Protein AF-A0AAW9BBT1-F1 (afdb_monomer_lite)

Radius of gyration: 24.33 Å; chains: 1; bounding box: 67×34×63 Å

Structure (mmCIF, N/CA/C/O backbone):
data_AF-A0AAW9BBT1-F1
#
_entry.id   AF-A0AAW9BBT1-F1
#
loop_
_atom_site.group_PDB
_atom_site.id
_atom_site.type_symbol
_atom_site.label_atom_id
_atom_site.label_alt_id
_atom_site.label_comp_id
_atom_site.label_asym_id
_atom_site.label_entity_id
_atom_site.label_seq_id
_atom_site.pdbx_PDB_ins_code
_atom_site.Cartn_x
_atom_site.Cartn_y
_atom_site.Cartn_z
_atom_site.occupancy
_atom_site.B_iso_or_equiv
_atom_site.auth_seq_id
_atom_site.auth_comp_id
_atom_site.auth_asym_id
_atom_site.auth_atom_id
_atom_site.pdbx_PDB_model_num
ATOM 1 N N . GLU A 1 1 ? 46.812 -22.588 -20.399 1.00 49.47 1 GLU A N 1
ATOM 2 C CA . GLU A 1 1 ? 47.683 -22.381 -21.580 1.00 49.47 1 GLU A CA 1
ATOM 3 C C . GLU A 1 1 ? 46.946 -22.369 -22.924 1.00 49.47 1 GLU A C 1
ATOM 5 O O . GLU A 1 1 ? 47.330 -21.584 -23.775 1.00 49.47 1 GLU A O 1
ATOM 10 N N . VAL A 1 2 ? 45.844 -23.109 -23.110 1.00 46.50 2 VAL A N 1
ATOM 11 C CA . VAL A 1 2 ? 45.108 -23.184 -24.401 1.00 46.50 2 VAL A CA 1
ATOM 12 C C . VAL A 1 2 ? 44.410 -21.873 -24.823 1.00 46.50 2 VAL A C 1
ATOM 14 O O . VAL A 1 2 ? 44.232 -21.607 -26.006 1.00 46.50 2 VAL A O 1
ATOM 17 N N . LEU A 1 3 ? 44.060 -20.998 -23.874 1.00 44.59 3 LEU A N 1
ATOM 18 C CA . LEU A 1 3 ? 43.491 -19.675 -24.185 1.00 44.59 3 LEU A CA 1
ATOM 19 C C . LEU A 1 3 ? 44.553 -18.650 -24.620 1.00 44.59 3 LEU A C 1
ATOM 21 O O . LEU A 1 3 ? 44.219 -17.671 -25.278 1.00 44.59 3 LEU A O 1
ATOM 25 N N . SER A 1 4 ? 45.828 -18.880 -24.283 1.00 51.41 4 SER A N 1
ATOM 26 C CA . SER A 1 4 ? 46.934 -17.997 -24.677 1.00 51.41 4 SER A CA 1
ATOM 27 C C . SER A 1 4 ? 47.443 -18.302 -26.087 1.00 51.41 4 SER A C 1
ATOM 29 O O . SER A 1 4 ? 47.993 -17.413 -26.729 1.00 51.41 4 SER A O 1
ATOM 31 N N . SER A 1 5 ? 47.252 -19.530 -26.585 1.00 46.97 5 SER A N 1
ATOM 32 C CA . SER A 1 5 ? 47.635 -19.915 -27.950 1.00 46.97 5 SER A CA 1
ATOM 33 C C . SER A 1 5 ? 46.661 -19.390 -29.009 1.00 46.97 5 SER A C 1
ATOM 35 O O . SER A 1 5 ? 47.086 -19.090 -30.117 1.00 46.97 5 SER A O 1
ATOM 37 N N . TYR A 1 6 ? 45.385 -19.176 -28.661 1.00 49.47 6 TYR A N 1
ATOM 38 C CA . TYR A 1 6 ? 44.405 -18.521 -29.546 1.00 49.47 6 TYR A CA 1
ATOM 39 C C . TYR A 1 6 ? 44.664 -17.019 -29.751 1.00 49.47 6 TYR A C 1
ATOM 41 O O . TYR A 1 6 ? 44.148 -16.430 -30.695 1.00 49.47 6 TYR A O 1
ATOM 49 N N . ALA A 1 7 ? 45.467 -16.391 -28.886 1.00 52.53 7 ALA A N 1
ATOM 50 C CA . ALA A 1 7 ? 45.815 -14.975 -28.991 1.00 52.53 7 ALA A CA 1
ATOM 51 C C . ALA A 1 7 ? 47.010 -14.701 -29.929 1.00 52.53 7 ALA A C 1
ATOM 53 O O . ALA A 1 7 ? 47.272 -13.540 -30.241 1.00 52.53 7 ALA A O 1
ATOM 54 N N . PHE A 1 8 ? 47.736 -15.740 -30.367 1.00 50.94 8 PHE A N 1
ATOM 55 C CA . PHE A 1 8 ? 48.983 -15.596 -31.130 1.00 50.94 8 PHE A CA 1
ATOM 56 C C . PHE A 1 8 ? 48.848 -15.815 -32.644 1.00 50.94 8 PHE A C 1
ATOM 58 O O . PHE A 1 8 ? 49.717 -15.357 -33.378 1.00 50.94 8 PHE A O 1
ATOM 65 N N . ASP A 1 9 ? 47.750 -16.407 -33.125 1.00 57.03 9 ASP A N 1
ATOM 66 C CA . ASP A 1 9 ? 47.462 -16.583 -34.565 1.00 57.03 9 ASP A CA 1
ATOM 67 C C . ASP A 1 9 ? 46.604 -15.421 -35.123 1.00 57.03 9 ASP A C 1
ATOM 69 O O . ASP A 1 9 ? 45.751 -15.572 -35.994 1.00 57.03 9 ASP A O 1
ATOM 73 N N . GLY A 1 10 ? 46.780 -14.246 -34.507 1.00 54.09 10 GLY A N 1
ATOM 74 C CA . GLY A 1 10 ? 45.841 -13.133 -34.478 1.00 54.09 10 GLY A CA 1
ATOM 75 C C . GLY A 1 10 ? 45.568 -12.492 -35.832 1.00 54.09 10 GLY A C 1
ATOM 76 O O . GLY A 1 10 ? 46.271 -11.570 -36.251 1.00 54.09 10 GLY A O 1
ATOM 77 N N . ASP A 1 11 ? 44.443 -12.874 -36.428 1.00 62.47 11 ASP A N 1
ATOM 78 C CA . ASP A 1 11 ? 43.717 -12.012 -37.347 1.00 62.47 11 ASP A CA 1
ATOM 79 C C . ASP A 1 11 ? 43.284 -10.755 -36.568 1.00 62.47 11 ASP A C 1
ATOM 81 O O . ASP A 1 11 ? 42.298 -10.738 -35.822 1.00 62.47 11 ASP A O 1
ATOM 85 N N . ARG A 1 12 ? 44.108 -9.703 -36.658 1.00 59.38 12 ARG A N 1
ATOM 86 C CA . ARG A 1 12 ? 43.904 -8.404 -35.993 1.00 59.38 12 ARG A CA 1
ATOM 87 C C . ARG A 1 12 ? 42.507 -7.847 -36.266 1.00 59.38 12 ARG A C 1
ATOM 89 O O . ARG A 1 12 ? 41.952 -7.176 -35.399 1.00 59.38 12 ARG A O 1
ATOM 96 N N . ASP A 1 13 ? 41.941 -8.173 -37.425 1.00 60.28 13 ASP A N 1
ATOM 97 C CA . ASP A 1 13 ? 40.588 -7.819 -37.841 1.00 60.28 13 ASP A CA 1
ATOM 98 C C . ASP A 1 13 ? 39.514 -8.505 -36.978 1.00 60.28 13 ASP A C 1
ATOM 100 O O . ASP A 1 13 ? 38.539 -7.875 -36.567 1.00 60.28 13 ASP A O 1
ATOM 104 N N . GLN A 1 14 ? 39.703 -9.779 -36.613 1.00 56.34 14 GLN A N 1
ATOM 105 C CA . GLN A 1 14 ? 38.791 -10.486 -35.707 1.00 56.34 14 GLN A CA 1
ATOM 106 C C . GLN A 1 14 ? 38.871 -9.955 -34.276 1.00 56.34 14 GLN A C 1
ATOM 108 O O . GLN A 1 14 ? 37.835 -9.779 -33.637 1.00 56.34 14 GLN A O 1
ATOM 113 N N . LEU A 1 15 ? 40.071 -9.644 -33.779 1.00 58.06 15 LEU A N 1
ATOM 114 C CA . LEU A 1 15 ? 40.249 -9.040 -32.451 1.00 58.06 15 LEU A CA 1
ATOM 115 C C . LEU A 1 15 ? 39.634 -7.635 -32.373 1.00 58.06 15 LEU A C 1
ATOM 117 O O . LEU A 1 15 ? 39.017 -7.284 -31.365 1.00 58.06 15 LEU A O 1
ATOM 121 N N . GLN A 1 16 ? 39.763 -6.852 -33.445 1.00 63.00 16 GLN A N 1
ATOM 122 C CA . GLN A 1 16 ? 39.137 -5.540 -33.583 1.00 63.00 16 GLN A CA 1
ATOM 123 C C . GLN A 1 16 ? 37.603 -5.660 -33.579 1.00 63.00 16 GLN A C 1
ATOM 125 O O . GLN A 1 16 ? 36.953 -4.999 -32.771 1.00 63.00 16 GLN A O 1
ATOM 130 N N . LYS A 1 17 ? 37.031 -6.584 -34.368 1.00 62.66 17 LYS A N 1
ATOM 131 C CA . LYS A 1 17 ? 35.583 -6.872 -34.376 1.00 62.66 17 LYS A CA 1
ATOM 132 C C . LYS A 1 17 ? 35.062 -7.332 -33.016 1.00 62.66 17 LYS A C 1
ATOM 134 O O . LYS A 1 17 ? 33.993 -6.908 -32.594 1.00 62.66 17 LYS A O 1
ATOM 139 N N . LEU A 1 18 ? 35.810 -8.171 -32.300 1.00 58.50 18 LEU A N 1
ATOM 140 C CA . LEU A 1 18 ? 35.419 -8.677 -30.977 1.00 58.50 18 LEU A CA 1
ATOM 141 C C . LEU A 1 18 ? 35.453 -7.567 -29.913 1.00 58.50 18 LEU A C 1
ATOM 143 O O . LEU A 1 18 ? 34.589 -7.510 -29.038 1.00 58.50 18 LEU A O 1
ATOM 147 N N . L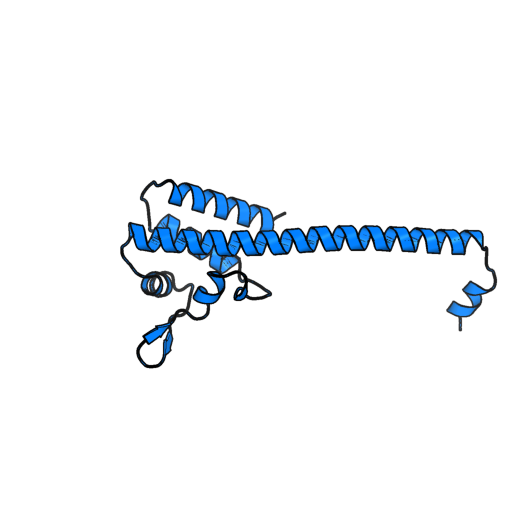YS A 1 19 ? 36.406 -6.634 -30.028 1.00 62.75 19 LYS A N 1
ATOM 148 C CA . LYS A 1 19 ? 36.481 -5.420 -29.203 1.00 62.75 19 LYS A CA 1
ATOM 149 C C . LYS A 1 19 ? 35.339 -4.443 -29.508 1.00 62.75 19 LYS A C 1
ATOM 151 O O . LYS A 1 19 ? 34.771 -3.871 -28.579 1.00 62.75 19 LYS A O 1
ATOM 156 N N . GLU A 1 20 ? 34.991 -4.272 -30.781 1.00 67.88 20 GLU A N 1
ATOM 157 C CA . GLU A 1 20 ? 33.861 -3.448 -31.231 1.00 67.88 20 GLU A CA 1
ATOM 158 C C . GLU A 1 20 ? 32.525 -4.026 -30.745 1.00 67.88 20 GLU A C 1
ATOM 160 O O . GLU A 1 20 ? 31.749 -3.311 -30.107 1.00 67.88 20 GLU A O 1
ATOM 165 N N . LEU A 1 21 ? 32.327 -5.339 -30.898 1.00 66.62 21 LEU A N 1
ATOM 166 C CA . LEU A 1 21 ? 31.186 -6.073 -30.348 1.00 66.62 21 LEU A CA 1
ATOM 167 C C . LEU A 1 21 ? 31.114 -5.946 -28.821 1.00 66.62 21 LEU A C 1
ATOM 169 O O . LEU A 1 21 ? 30.043 -5.689 -28.284 1.00 66.62 21 LEU A O 1
ATOM 173 N N . GLY A 1 22 ? 32.234 -6.056 -28.098 1.00 70.75 22 GLY A N 1
ATOM 174 C CA . GLY A 1 22 ? 32.274 -5.856 -26.643 1.00 70.75 22 GLY A CA 1
ATOM 175 C C . GLY A 1 22 ? 31.796 -4.464 -26.204 1.00 70.75 22 GLY A C 1
ATOM 176 O O . GLY A 1 22 ? 31.093 -4.331 -25.197 1.00 70.75 22 GLY A O 1
ATOM 177 N N . GLY A 1 23 ? 32.108 -3.427 -26.988 1.00 73.94 23 GLY A N 1
ATOM 178 C CA . GLY A 1 23 ? 31.589 -2.073 -26.783 1.00 73.94 23 GLY A CA 1
ATOM 179 C C . GLY A 1 23 ? 30.081 -1.963 -27.036 1.00 73.94 23 GLY A C 1
ATOM 180 O O . GLY A 1 23 ? 29.375 -1.293 -26.279 1.00 73.94 23 GLY A O 1
ATOM 181 N N . GLU A 1 24 ? 29.566 -2.652 -28.055 1.00 73.12 24 GLU A N 1
ATOM 182 C CA . GLU A 1 24 ? 28.125 -2.736 -28.330 1.00 73.12 24 GLU A CA 1
ATOM 183 C C . GLU A 1 24 ? 27.368 -3.518 -27.249 1.00 73.12 24 GLU A C 1
ATOM 185 O O . GLU A 1 24 ? 26.329 -3.053 -26.778 1.00 73.12 24 GLU A O 1
ATOM 190 N N . PHE A 1 25 ? 27.919 -4.642 -26.779 1.00 72.69 25 PHE A N 1
ATOM 191 C CA . PHE A 1 25 ? 27.383 -5.414 -25.656 1.00 72.69 25 PHE A CA 1
ATOM 192 C C . PHE A 1 25 ? 27.322 -4.585 -24.376 1.00 72.69 25 PHE A C 1
ATOM 194 O O . PHE A 1 25 ? 26.305 -4.613 -23.689 1.00 72.69 25 PHE A O 1
ATOM 201 N N . THR A 1 26 ? 28.370 -3.812 -24.080 1.00 75.50 26 THR A N 1
ATOM 202 C CA . THR A 1 26 ? 28.401 -2.931 -22.902 1.00 75.50 26 THR A CA 1
ATOM 203 C C . THR A 1 26 ? 27.296 -1.877 -22.986 1.00 75.50 26 THR A C 1
ATOM 205 O O . THR A 1 26 ? 26.513 -1.733 -22.055 1.00 75.50 26 THR A O 1
ATOM 208 N N . ARG A 1 27 ? 27.131 -1.216 -24.141 1.00 75.00 27 ARG A N 1
ATOM 209 C CA . ARG A 1 27 ? 26.064 -0.218 -24.351 1.00 75.00 27 ARG A CA 1
ATOM 210 C C . ARG A 1 27 ? 24.659 -0.818 -24.286 1.00 75.00 27 ARG A C 1
ATOM 212 O O . ARG A 1 27 ? 23.745 -0.178 -23.767 1.00 75.00 27 ARG A O 1
ATOM 219 N N . LEU A 1 28 ? 24.468 -2.024 -24.823 1.00 73.00 28 LEU A N 1
ATOM 220 C CA . LEU A 1 28 ? 23.199 -2.752 -24.734 1.00 73.00 28 LEU A CA 1
ATOM 221 C C . LEU A 1 28 ? 22.895 -3.170 -23.293 1.00 73.00 28 LEU A C 1
ATOM 223 O O . LEU A 1 28 ? 21.759 -3.008 -22.848 1.00 73.00 28 LEU A O 1
ATOM 227 N N . ALA A 1 29 ? 23.901 -3.648 -22.558 1.00 70.69 29 ALA A N 1
ATOM 228 C CA . ALA A 1 29 ? 23.780 -3.988 -21.147 1.00 70.69 29 ALA A CA 1
ATOM 229 C C . ALA A 1 29 ? 23.451 -2.749 -20.306 1.00 70.69 29 ALA A C 1
ATOM 231 O O . ALA A 1 29 ? 22.486 -2.787 -19.550 1.00 70.69 29 ALA A O 1
ATOM 232 N N . ASP A 1 30 ? 24.157 -1.633 -20.494 1.00 72.75 30 ASP A N 1
ATOM 233 C CA . ASP A 1 30 ? 23.904 -0.379 -19.776 1.00 72.75 30 ASP A CA 1
ATOM 234 C C . ASP A 1 30 ? 22.504 0.173 -20.068 1.00 72.75 30 ASP A C 1
ATOM 236 O O . ASP A 1 30 ? 21.790 0.573 -19.149 1.00 72.75 30 ASP A O 1
ATOM 240 N N . ARG A 1 31 ? 22.055 0.128 -21.331 1.00 73.44 31 ARG A N 1
ATOM 241 C CA . ARG A 1 31 ? 20.691 0.532 -21.710 1.00 73.44 31 ARG A CA 1
ATOM 242 C C . ARG A 1 31 ? 19.632 -0.376 -21.082 1.00 73.44 31 ARG A C 1
ATOM 244 O O . ARG A 1 31 ? 18.613 0.113 -20.599 1.00 73.44 31 ARG A O 1
ATOM 251 N N . ALA A 1 32 ? 19.856 -1.689 -21.076 1.00 70.75 32 ALA A N 1
ATOM 252 C CA . ALA A 1 32 ? 18.940 -2.643 -20.459 1.00 70.75 32 ALA A CA 1
ATOM 253 C C . ALA A 1 32 ? 18.903 -2.500 -18.926 1.00 70.75 32 ALA A C 1
ATOM 255 O O . ALA A 1 32 ? 17.831 -2.575 -18.324 1.00 70.75 32 ALA A O 1
ATOM 256 N N . LEU A 1 33 ? 20.056 -2.263 -18.294 1.00 70.81 33 LEU A N 1
ATOM 257 C CA . LEU A 1 33 ? 20.184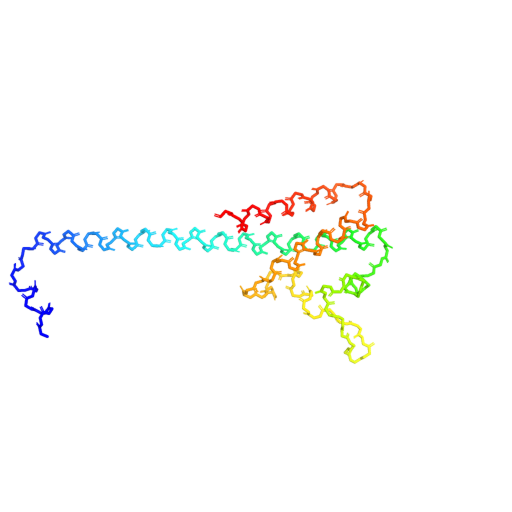 -2.030 -16.855 1.00 70.81 33 LEU A CA 1
ATOM 258 C C . LEU A 1 33 ? 19.551 -0.697 -16.437 1.00 70.81 33 LEU A C 1
ATOM 260 O O . LEU A 1 33 ? 18.853 -0.673 -15.424 1.00 70.81 33 LEU A O 1
ATOM 264 N N . GLY A 1 34 ? 19.728 0.367 -17.229 1.00 72.62 34 GLY A N 1
ATOM 265 C CA . GLY A 1 34 ? 19.063 1.661 -17.046 1.00 72.62 34 GLY A CA 1
ATOM 266 C C . GLY A 1 34 ? 17.543 1.523 -17.083 1.00 72.62 34 GLY A C 1
ATOM 267 O O . GLY A 1 34 ? 16.886 1.758 -16.074 1.00 72.62 34 GLY A O 1
ATOM 268 N N . ASN A 1 35 ? 16.999 0.965 -18.171 1.00 75.06 35 ASN A N 1
ATOM 269 C CA . ASN A 1 35 ? 15.554 0.732 -18.306 1.00 75.06 35 ASN A CA 1
ATOM 270 C C . ASN A 1 35 ? 14.978 -0.140 -17.177 1.00 75.06 35 ASN A C 1
ATOM 272 O O . ASN A 1 35 ? 13.851 0.069 -16.724 1.00 75.06 35 ASN A O 1
ATOM 276 N N . LYS A 1 36 ? 15.735 -1.143 -16.713 1.00 77.00 36 LYS A N 1
ATOM 277 C CA . LYS A 1 36 ? 15.305 -2.004 -15.606 1.00 77.00 36 LYS A CA 1
ATOM 278 C C . LYS A 1 36 ? 15.290 -1.254 -14.276 1.00 77.00 36 LYS A C 1
ATOM 280 O O . LYS A 1 36 ? 14.373 -1.475 -13.488 1.00 77.00 36 LYS A O 1
ATOM 285 N N . LYS A 1 37 ? 16.287 -0.405 -14.020 1.00 79.50 37 LYS A N 1
ATOM 286 C CA . LYS A 1 37 ? 16.349 0.427 -12.816 1.00 79.50 37 LYS A CA 1
ATOM 287 C C . LYS A 1 37 ? 15.198 1.430 -12.796 1.00 79.50 37 LYS A C 1
ATOM 289 O O . LYS A 1 37 ? 14.454 1.441 -11.823 1.00 79.50 37 LYS A O 1
ATOM 294 N N . ASP A 1 38 ? 14.965 2.127 -13.903 1.00 86.94 38 ASP A N 1
ATOM 295 C CA . ASP A 1 38 ? 13.871 3.096 -14.029 1.00 86.94 38 ASP A CA 1
ATOM 296 C C . ASP A 1 38 ? 12.502 2.433 -13.811 1.00 86.94 38 ASP A C 1
ATOM 298 O O . ASP A 1 38 ? 11.647 2.959 -13.100 1.00 86.94 38 ASP A O 1
ATOM 302 N N . LYS A 1 39 ? 12.303 1.216 -14.341 1.00 87.38 39 LYS A N 1
ATOM 303 C CA . LYS A 1 39 ? 11.080 0.435 -14.095 1.00 87.38 39 LYS A CA 1
ATOM 304 C C . LYS A 1 39 ? 10.927 0.029 -12.626 1.00 87.38 39 LYS A C 1
ATOM 306 O O . LYS A 1 39 ? 9.812 0.037 -12.108 1.00 87.38 39 LYS A O 1
ATOM 311 N N . GLN A 1 40 ? 12.014 -0.369 -11.963 1.00 88.88 40 GLN A N 1
ATOM 312 C CA . GLN A 1 40 ? 11.979 -0.724 -10.541 1.00 88.88 40 GLN A CA 1
ATOM 313 C C . GLN A 1 40 ? 11.673 0.494 -9.669 1.00 88.88 40 GLN A C 1
ATOM 315 O O . GLN A 1 40 ? 10.852 0.380 -8.763 1.00 88.88 40 GLN A O 1
ATOM 320 N N . ASP A 1 41 ? 12.281 1.640 -9.960 1.00 91.88 41 ASP A N 1
ATOM 321 C CA . ASP A 1 41 ? 12.053 2.880 -9.220 1.00 91.88 41 ASP A CA 1
ATOM 322 C C . ASP A 1 41 ? 10.604 3.360 -9.413 1.00 91.88 41 ASP A C 1
ATOM 324 O O . ASP A 1 41 ? 9.891 3.549 -8.427 1.00 91.88 41 ASP A O 1
ATOM 328 N N . LEU A 1 42 ? 10.097 3.358 -10.653 1.00 92.69 42 LEU A N 1
ATOM 329 C CA . LEU A 1 42 ? 8.690 3.653 -10.948 1.00 92.69 42 LEU A CA 1
ATOM 330 C C . LEU A 1 42 ? 7.722 2.705 -10.221 1.00 92.69 42 LEU A C 1
ATOM 332 O O . LEU A 1 42 ? 6.701 3.133 -9.687 1.00 92.69 42 LEU A O 1
ATOM 336 N N . MET A 1 43 ? 8.020 1.402 -10.190 1.00 93.88 43 MET A N 1
ATOM 337 C CA . MET A 1 43 ? 7.197 0.424 -9.472 1.00 93.88 43 MET A CA 1
ATOM 338 C C . MET A 1 43 ? 7.170 0.713 -7.968 1.00 93.88 43 MET A C 1
ATOM 340 O O . MET A 1 43 ? 6.124 0.565 -7.338 1.00 93.88 43 MET A O 1
ATOM 344 N N . ARG A 1 44 ? 8.306 1.108 -7.383 1.00 95.31 44 ARG A N 1
ATOM 345 C CA . ARG A 1 44 ? 8.401 1.446 -5.957 1.00 95.31 44 ARG A CA 1
ATOM 346 C C . ARG A 1 44 ? 7.594 2.698 -5.627 1.00 95.31 44 ARG A C 1
ATOM 348 O O . ARG A 1 44 ? 6.889 2.686 -4.623 1.00 95.31 44 ARG A O 1
ATOM 355 N N . GLU A 1 45 ? 7.667 3.724 -6.469 1.00 95.75 45 GLU A N 1
ATOM 356 C CA . GLU A 1 45 ? 6.884 4.955 -6.321 1.00 95.75 45 GLU A CA 1
ATOM 357 C C . GLU A 1 45 ? 5.383 4.670 -6.385 1.00 95.75 45 GLU A C 1
ATOM 359 O O . GLU A 1 45 ? 4.665 4.982 -5.440 1.00 95.75 45 GLU A O 1
ATOM 364 N N . VAL A 1 46 ? 4.925 3.981 -7.437 1.00 95.81 46 VAL A N 1
ATOM 365 C CA . VAL A 1 46 ? 3.508 3.608 -7.608 1.00 95.81 46 VAL A CA 1
ATOM 366 C C . VAL A 1 46 ? 3.001 2.771 -6.437 1.00 95.81 46 VAL A C 1
ATOM 368 O O . VAL A 1 46 ? 1.866 2.927 -6.006 1.00 95.81 46 VAL A O 1
ATOM 371 N N . LEU A 1 47 ? 3.829 1.874 -5.904 1.00 96.69 47 LEU A N 1
ATOM 372 C CA . LEU A 1 47 ? 3.451 1.014 -4.789 1.00 96.69 47 LEU A CA 1
ATOM 373 C C . LEU A 1 47 ? 3.249 1.802 -3.486 1.00 96.69 47 LEU A C 1
ATOM 375 O O . LEU A 1 47 ? 2.291 1.528 -2.764 1.00 96.69 47 LEU A O 1
ATOM 379 N N . VAL A 1 48 ? 4.133 2.757 -3.185 1.00 97.44 48 VAL A N 1
ATOM 380 C CA . VAL A 1 48 ? 4.004 3.628 -2.002 1.00 97.44 48 VAL A CA 1
ATOM 381 C C . VAL A 1 48 ? 2.803 4.553 -2.148 1.00 97.44 48 VAL A C 1
ATOM 383 O O . VAL A 1 48 ? 2.011 4.682 -1.216 1.00 97.44 48 VAL A O 1
ATOM 386 N N . ASP A 1 49 ? 2.653 5.147 -3.328 1.00 96.94 49 ASP A N 1
ATOM 387 C CA . ASP A 1 49 ? 1.554 6.044 -3.661 1.00 96.94 49 ASP A CA 1
ATOM 388 C C . ASP A 1 49 ? 0.200 5.335 -3.513 1.00 96.94 49 ASP A C 1
ATOM 390 O O . ASP A 1 49 ? -0.640 5.749 -2.716 1.00 96.94 49 ASP A O 1
ATOM 394 N N . ALA A 1 50 ? 0.041 4.175 -4.159 1.00 96.44 50 ALA A N 1
ATOM 395 C CA . ALA A 1 50 ? -1.182 3.381 -4.091 1.00 96.44 50 ALA A CA 1
ATOM 396 C C . ALA A 1 50 ? -1.540 2.963 -2.659 1.00 96.44 50 ALA A C 1
ATOM 398 O O . ALA A 1 50 ? -2.708 2.997 -2.282 1.00 96.44 50 ALA A O 1
ATOM 399 N N . MET A 1 51 ? -0.549 2.552 -1.860 1.00 97.44 51 MET A N 1
ATOM 400 C CA . MET A 1 51 ? -0.795 2.106 -0.489 1.00 97.44 51 MET A CA 1
ATOM 401 C C . MET A 1 51 ? -1.186 3.272 0.429 1.00 97.44 51 MET A C 1
ATOM 403 O O . MET A 1 51 ? -2.046 3.095 1.289 1.00 97.44 51 MET A O 1
ATOM 407 N N . THR A 1 52 ? -0.559 4.440 0.257 1.00 97.38 52 THR A N 1
ATOM 408 C CA . THR A 1 52 ? -0.852 5.645 1.052 1.00 97.38 52 THR A CA 1
ATOM 409 C C . THR A 1 52 ? -2.270 6.129 0.774 1.00 97.38 52 THR A C 1
ATOM 411 O O . THR A 1 52 ? -3.086 6.185 1.688 1.00 97.38 52 THR A O 1
ATOM 414 N N . HIS A 1 53 ? -2.595 6.331 -0.504 1.00 97.38 53 HIS A N 1
ATOM 415 C CA . HIS A 1 53 ? -3.925 6.753 -0.938 1.00 97.38 53 HIS A CA 1
ATOM 416 C C . HIS A 1 53 ? -5.020 5.755 -0.530 1.00 97.38 53 HIS A C 1
ATOM 418 O O . HIS A 1 53 ? -6.083 6.146 -0.052 1.00 97.38 53 HIS A O 1
ATOM 424 N N . ALA A 1 54 ? -4.752 4.447 -0.629 1.00 97.31 54 ALA A N 1
ATOM 425 C CA . ALA A 1 54 ? -5.703 3.436 -0.175 1.00 97.31 54 ALA A CA 1
ATOM 426 C C . ALA A 1 54 ? -6.006 3.543 1.326 1.00 97.31 54 ALA A C 1
ATOM 428 O O . ALA A 1 54 ? -7.166 3.416 1.718 1.00 97.31 54 ALA A O 1
ATOM 429 N N . LEU A 1 55 ? -4.998 3.793 2.166 1.00 97.31 55 LEU A N 1
ATOM 430 C CA . LEU A 1 55 ? -5.219 3.987 3.598 1.00 97.31 55 LEU A CA 1
ATOM 431 C C . LEU A 1 55 ? -5.951 5.290 3.907 1.00 97.31 55 LEU A C 1
ATOM 433 O O . LEU A 1 55 ? -6.870 5.264 4.716 1.00 97.31 55 LEU A O 1
ATOM 437 N N . ASP A 1 56 ? -5.619 6.391 3.239 1.00 96.38 56 ASP A N 1
ATOM 438 C CA . ASP A 1 56 ? -6.333 7.660 3.426 1.00 96.38 56 ASP A CA 1
ATOM 439 C C . ASP A 1 56 ? -7.823 7.516 3.050 1.00 96.38 56 ASP A C 1
ATOM 441 O O . ASP A 1 56 ? -8.721 8.002 3.747 1.00 96.38 56 ASP A O 1
ATOM 445 N N . TYR A 1 57 ? -8.116 6.765 1.984 1.00 96.94 57 TYR A N 1
ATOM 446 C CA . TYR A 1 57 ? -9.484 6.407 1.610 1.00 96.94 57 TYR A CA 1
ATOM 447 C C . TYR A 1 57 ? -10.171 5.514 2.651 1.00 96.94 57 TYR A C 1
ATOM 449 O O . TYR A 1 57 ? -11.326 5.753 2.996 1.00 96.94 57 TYR A O 1
ATOM 457 N N . TRP A 1 58 ? -9.469 4.521 3.200 1.00 97.38 58 TRP A N 1
ATOM 458 C CA . TRP A 1 58 ? -9.993 3.700 4.292 1.00 97.38 58 TRP A CA 1
ATOM 459 C C . TRP A 1 58 ? -10.370 4.551 5.509 1.00 97.38 58 TRP A C 1
ATOM 461 O O . TRP A 1 58 ? -11.495 4.450 6.002 1.00 97.38 58 TRP A O 1
ATOM 471 N N . GLU A 1 59 ? -9.453 5.401 5.978 1.00 96.56 59 GLU A N 1
ATOM 472 C CA . GLU A 1 59 ? -9.664 6.220 7.176 1.00 96.56 59 GLU A CA 1
ATOM 473 C C . GLU A 1 59 ? -10.797 7.233 6.964 1.00 96.56 59 GLU A C 1
ATOM 475 O O . GLU A 1 59 ? -11.609 7.444 7.864 1.00 96.56 59 GLU A O 1
ATOM 480 N N . SER A 1 60 ? -10.908 7.813 5.764 1.00 95.50 60 SER A N 1
ATOM 481 C CA . SER A 1 60 ? -11.973 8.774 5.448 1.00 95.50 60 SER A CA 1
ATOM 482 C C . SER A 1 60 ? -13.365 8.145 5.343 1.00 95.50 60 SER A C 1
ATOM 484 O O . SER A 1 60 ? -14.326 8.750 5.817 1.00 95.50 60 SER A O 1
ATOM 486 N N . VAL A 1 61 ? -13.492 6.942 4.770 1.00 96.00 61 VAL A N 1
ATOM 487 C CA . VAL A 1 61 ? -14.798 6.281 4.580 1.00 96.00 61 VAL A CA 1
ATOM 488 C C . VAL A 1 61 ? -15.263 5.552 5.839 1.00 96.00 61 VAL A C 1
ATOM 490 O O . VAL A 1 61 ? -16.442 5.600 6.185 1.00 96.00 61 VAL A O 1
ATOM 493 N N . THR A 1 62 ? -14.360 4.851 6.525 1.00 95.44 62 THR A N 1
ATOM 494 C CA . THR A 1 62 ? -14.722 4.024 7.692 1.00 95.44 62 THR A CA 1
ATOM 495 C C . THR A 1 62 ? -14.653 4.794 9.009 1.00 95.44 62 THR A C 1
ATOM 497 O O . THR A 1 62 ? -15.303 4.410 9.979 1.00 95.44 62 THR A O 1
ATOM 500 N N . GLY A 1 63 ? -13.857 5.870 9.068 1.00 96.31 63 GLY A N 1
ATOM 501 C CA . GLY A 1 63 ? -13.487 6.534 10.319 1.00 96.31 63 GLY A CA 1
ATOM 502 C C . GLY A 1 63 ? -12.541 5.705 11.195 1.00 96.31 63 GLY A C 1
ATOM 503 O O . GLY A 1 63 ? -12.231 6.103 12.320 1.00 96.31 63 GLY A O 1
ATOM 504 N N . GLU A 1 64 ? -12.084 4.547 10.715 1.00 95.88 64 GLU A N 1
ATOM 505 C CA . GLU A 1 64 ? -11.206 3.659 11.456 1.00 95.88 64 GLU A CA 1
ATOM 506 C C . GLU A 1 64 ? -9.741 3.911 11.119 1.00 95.88 64 GLU A C 1
ATOM 508 O O . GLU A 1 64 ? -9.374 4.113 9.969 1.00 95.88 64 GLU A O 1
ATOM 513 N N . SER A 1 65 ? -8.874 3.824 12.126 1.00 96.44 65 SER A N 1
ATOM 514 C CA . SER A 1 65 ? -7.434 4.004 11.924 1.00 96.44 65 SER A CA 1
ATOM 515 C C . SER A 1 65 ? -6.803 2.886 11.087 1.00 96.44 65 SER A C 1
ATOM 517 O O . SER A 1 65 ? -7.269 1.741 11.089 1.00 96.44 65 SER A O 1
ATOM 519 N N . LYS A 1 66 ? -5.621 3.154 10.523 1.00 95.44 66 LYS A N 1
ATOM 520 C CA . LYS A 1 66 ? -4.757 2.124 9.918 1.00 95.44 66 LYS A CA 1
ATOM 521 C C . LYS A 1 66 ? -4.498 0.887 10.796 1.00 95.44 66 LYS A C 1
ATOM 523 O O . LYS A 1 66 ? -4.192 -0.180 10.265 1.00 95.44 66 LYS A O 1
ATOM 528 N N . PHE A 1 67 ? -4.567 1.010 12.129 1.00 96.81 67 PHE A N 1
ATOM 529 C CA . PHE A 1 67 ? -4.394 -0.127 13.041 1.00 96.81 67 PHE A CA 1
ATOM 530 C C . PHE A 1 67 ? -5.560 -1.104 12.915 1.00 96.81 67 PHE A C 1
ATOM 532 O O . PHE A 1 67 ? -5.328 -2.302 12.789 1.00 96.81 67 PHE A O 1
ATOM 539 N N . ALA A 1 68 ? -6.784 -0.579 12.858 1.00 96.62 68 ALA A N 1
ATOM 540 C CA . ALA A 1 68 ? -7.982 -1.379 12.659 1.00 96.62 68 ALA A CA 1
ATOM 541 C C . ALA A 1 68 ? -7.953 -2.062 11.287 1.00 96.62 68 ALA A C 1
ATOM 543 O O . ALA A 1 68 ? -8.161 -3.268 11.213 1.00 96.62 68 ALA A O 1
ATOM 544 N N . PHE A 1 69 ? -7.551 -1.348 10.227 1.00 97.88 69 PHE A N 1
ATOM 545 C CA . PHE A 1 69 ? -7.304 -1.961 8.917 1.00 97.88 69 PHE A CA 1
ATOM 546 C C . PHE A 1 69 ? -6.308 -3.133 9.002 1.00 97.88 69 PHE A C 1
ATOM 548 O O . PHE A 1 69 ? -6.549 -4.212 8.453 1.00 97.88 69 PHE A O 1
ATOM 555 N N . ALA A 1 70 ? -5.175 -2.941 9.684 1.00 97.44 70 ALA A N 1
ATOM 556 C CA . ALA A 1 70 ? -4.148 -3.969 9.818 1.00 97.44 70 ALA A CA 1
ATOM 557 C C . ALA A 1 70 ? -4.662 -5.208 10.575 1.00 97.44 70 ALA A C 1
ATOM 559 O O . ALA A 1 70 ? -4.392 -6.334 10.153 1.00 97.44 70 ALA A O 1
ATOM 560 N N . GLU A 1 71 ? -5.427 -5.009 11.651 1.00 96.00 71 GLU A N 1
ATOM 561 C CA . GLU A 1 71 ? -6.037 -6.094 12.426 1.00 96.00 71 GLU A CA 1
ATOM 562 C C . GLU A 1 71 ? -7.144 -6.817 11.652 1.00 96.00 71 GLU A C 1
ATOM 564 O O . GLU A 1 71 ? -7.139 -8.045 11.602 1.00 96.00 71 GLU A O 1
ATOM 569 N N . GLN A 1 72 ? -8.051 -6.077 11.012 1.00 97.00 72 GLN A N 1
ATOM 570 C CA . GLN A 1 72 ? -9.196 -6.639 10.289 1.00 97.00 72 GLN A CA 1
ATOM 571 C C . GLN A 1 72 ? -8.780 -7.392 9.029 1.00 97.00 72 GLN A C 1
ATOM 573 O O . GLN A 1 72 ? -9.276 -8.485 8.767 1.00 97.00 72 GLN A O 1
ATOM 578 N N . SER A 1 73 ? -7.847 -6.834 8.256 1.00 97.06 73 SER A N 1
ATOM 579 C CA . SER A 1 73 ? -7.353 -7.493 7.045 1.00 97.06 73 SER A CA 1
ATOM 580 C C . SER A 1 73 ? -6.443 -8.685 7.353 1.00 97.06 73 SER A C 1
ATOM 582 O O . SER A 1 73 ? -6.277 -9.574 6.519 1.00 97.06 73 SER A O 1
ATOM 584 N N . GLY A 1 74 ? -5.782 -8.691 8.517 1.00 96.94 74 GLY A N 1
ATOM 585 C CA . GLY A 1 74 ? -4.758 -9.677 8.870 1.00 96.94 74 GLY A CA 1
ATOM 586 C C . GLY A 1 74 ? -3.503 -9.628 7.983 1.00 96.94 74 GLY A C 1
ATOM 587 O O . GLY A 1 74 ? -2.617 -10.476 8.117 1.00 96.94 74 GLY A O 1
ATOM 588 N N . LEU A 1 75 ? -3.396 -8.644 7.081 1.00 97.31 75 LEU A N 1
ATOM 589 C CA . LEU A 1 75 ? -2.291 -8.513 6.124 1.00 97.31 75 LEU A CA 1
ATOM 590 C C . LEU A 1 75 ? -1.030 -7.930 6.770 1.00 97.31 75 LEU A C 1
ATOM 592 O O . LEU A 1 75 ? 0.093 -8.227 6.349 1.00 97.31 75 LEU A O 1
ATOM 596 N N . TRP A 1 76 ? -1.211 -7.111 7.808 1.00 97.44 76 TRP A N 1
ATOM 597 C CA . TRP A 1 76 ? -0.143 -6.391 8.489 1.00 97.44 76 TRP A CA 1
ATOM 598 C C . TRP A 1 76 ? -0.209 -6.646 9.989 1.00 97.44 76 TRP A C 1
ATOM 600 O O . TRP A 1 76 ? -1.257 -6.547 10.612 1.00 97.44 76 TRP A O 1
ATOM 610 N N . ARG A 1 77 ? 0.936 -6.963 10.600 1.00 96.25 77 ARG A N 1
ATOM 611 C CA . ARG A 1 77 ? 0.987 -7.215 12.042 1.00 96.25 77 ARG A CA 1
ATOM 612 C C . ARG A 1 77 ? 0.977 -5.903 12.824 1.00 96.25 77 ARG A C 1
ATOM 614 O O . ARG A 1 77 ? 1.841 -5.050 12.597 1.00 96.25 77 ARG A O 1
ATOM 621 N N . VAL A 1 78 ? 0.070 -5.815 13.791 1.00 96.31 78 VAL A N 1
ATOM 622 C CA . VAL A 1 78 ? 0.068 -4.787 14.834 1.00 96.31 78 VAL A CA 1
ATOM 623 C C . VAL A 1 78 ? 0.868 -5.281 16.039 1.00 96.31 78 VAL A C 1
ATOM 625 O O . VAL A 1 78 ? 0.793 -6.446 16.430 1.00 96.31 78 VAL A O 1
ATOM 628 N N . TYR A 1 79 ? 1.692 -4.400 16.594 1.00 93.62 79 TYR A N 1
ATOM 629 C CA . TYR A 1 79 ? 2.504 -4.640 17.782 1.00 93.62 79 TYR A CA 1
ATOM 630 C C . TYR A 1 79 ? 2.134 -3.632 18.863 1.00 93.62 79 TYR A C 1
ATOM 632 O O . TYR A 1 79 ? 1.822 -2.488 18.549 1.00 93.62 79 TYR A O 1
ATOM 640 N N . LEU A 1 80 ? 2.258 -4.029 20.126 1.00 93.00 80 LEU A N 1
ATOM 641 C CA . LEU A 1 80 ? 2.220 -3.108 21.255 1.00 93.00 80 LEU A CA 1
ATOM 642 C C . LEU A 1 80 ? 3.661 -2.805 21.689 1.00 93.00 80 LEU A C 1
ATOM 644 O O . LEU A 1 80 ? 4.360 -3.697 22.168 1.00 93.00 80 LEU A O 1
ATOM 648 N N . ASP A 1 81 ? 4.118 -1.567 21.500 1.00 90.44 81 ASP A N 1
ATOM 649 C CA . ASP A 1 81 ? 5.451 -1.102 21.906 1.00 90.44 81 ASP A CA 1
ATOM 650 C C . ASP A 1 81 ? 5.304 0.022 22.931 1.00 90.44 81 ASP A C 1
ATOM 652 O O . ASP A 1 81 ? 4.688 1.048 22.644 1.00 90.44 81 ASP A O 1
ATOM 656 N N . ARG A 1 82 ? 5.828 -0.185 24.146 1.00 88.19 82 ARG A N 1
ATOM 657 C CA . ARG A 1 82 ? 5.692 0.750 25.282 1.00 88.19 82 ARG A CA 1
ATOM 658 C C . ARG A 1 82 ? 4.262 1.295 25.445 1.00 88.19 82 ARG A C 1
ATOM 660 O O . ARG A 1 82 ? 4.072 2.493 25.627 1.00 88.19 82 ARG A O 1
ATOM 667 N N . SER A 1 83 ? 3.271 0.406 25.359 1.00 91.06 83 SER A N 1
ATOM 668 C CA . SER A 1 83 ? 1.835 0.724 25.461 1.00 91.06 83 SER A CA 1
ATOM 669 C C . SER A 1 83 ? 1.231 1.517 24.292 1.00 91.06 83 SER A C 1
ATOM 671 O O . SER A 1 83 ? 0.099 1.977 24.402 1.00 91.06 83 SER A O 1
ATOM 673 N N . THR A 1 84 ? 1.928 1.628 23.159 1.00 92.06 84 THR A N 1
ATOM 674 C CA . THR A 1 84 ? 1.419 2.265 21.934 1.00 92.06 84 THR A CA 1
ATOM 675 C C . THR A 1 84 ? 1.335 1.244 20.802 1.00 92.06 84 THR A C 1
ATOM 677 O O . THR A 1 84 ? 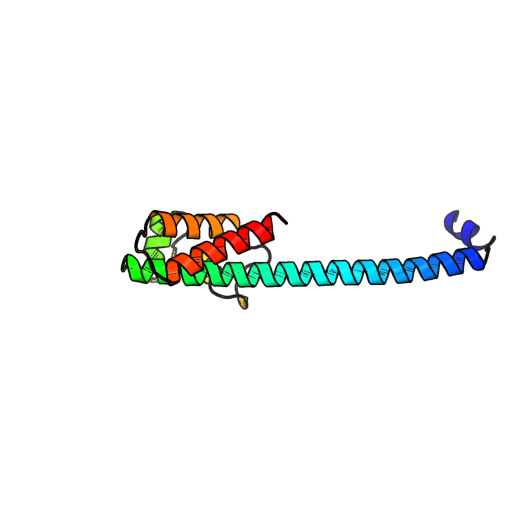2.268 0.465 20.591 1.00 92.06 84 THR A O 1
ATOM 680 N N . LEU A 1 85 ? 0.229 1.248 20.053 1.00 93.56 85 LEU A N 1
ATOM 681 C CA . LEU A 1 85 ? 0.076 0.394 18.873 1.00 93.56 85 LEU A CA 1
ATOM 682 C C . LEU A 1 85 ? 1.027 0.831 17.754 1.00 93.56 85 LEU A C 1
ATOM 684 O O . LEU A 1 85 ? 1.258 2.018 17.525 1.00 93.56 85 LEU A O 1
ATOM 688 N N . GLN A 1 86 ? 1.605 -0.147 17.064 1.00 94.62 86 GLN A N 1
ATOM 689 C CA . GLN A 1 86 ? 2.603 0.053 16.020 1.00 94.62 86 GLN A CA 1
ATOM 690 C C . GLN A 1 86 ? 2.353 -0.888 14.844 1.00 94.62 86 GLN A C 1
ATOM 692 O O . GLN A 1 86 ? 2.225 -2.100 15.014 1.00 94.62 86 GLN A O 1
ATOM 697 N N . THR A 1 87 ? 2.405 -0.346 13.631 1.00 95.06 87 THR A N 1
ATOM 698 C CA . THR A 1 87 ? 2.279 -1.079 12.364 1.00 95.06 87 THR A CA 1
ATOM 699 C C . THR A 1 87 ? 3.610 -1.066 11.614 1.00 95.06 87 THR A C 1
ATOM 701 O O . THR A 1 87 ? 3.682 -0.746 10.431 1.00 95.06 87 THR A O 1
ATOM 704 N N . ARG A 1 88 ? 4.695 -1.460 12.301 1.00 93.62 88 ARG A N 1
ATOM 705 C CA . ARG A 1 88 ? 6.101 -1.254 11.880 1.00 93.62 88 ARG A CA 1
ATOM 706 C C . ARG A 1 88 ? 6.422 -1.636 10.436 1.00 93.62 88 ARG A C 1
ATOM 708 O O . ARG A 1 88 ? 7.335 -1.071 9.842 1.00 93.62 88 ARG A O 1
ATOM 715 N N . THR A 1 89 ? 5.772 -2.673 9.908 1.00 95.88 89 THR A N 1
ATOM 716 C CA . THR A 1 89 ? 6.017 -3.112 8.526 1.00 95.88 89 THR A CA 1
ATOM 717 C C . THR A 1 89 ? 5.203 -2.290 7.542 1.00 95.88 89 THR A C 1
ATOM 719 O O . THR A 1 89 ? 5.772 -1.857 6.552 1.00 95.88 89 THR A O 1
ATOM 722 N N . LEU A 1 90 ? 3.926 -2.038 7.829 1.00 96.94 90 LEU A N 1
ATOM 723 C CA . LEU A 1 90 ? 3.059 -1.200 7.004 1.00 96.94 90 LEU A CA 1
ATOM 724 C C . LEU A 1 90 ? 3.610 0.223 6.881 1.00 96.94 90 LEU A C 1
ATOM 726 O O . LEU A 1 90 ? 3.701 0.747 5.779 1.00 96.94 90 LEU A O 1
ATOM 730 N N . ASP A 1 91 ? 4.090 0.799 7.986 1.00 96.38 91 ASP A N 1
ATOM 731 C CA . ASP A 1 91 ? 4.633 2.163 8.016 1.00 96.38 91 ASP A CA 1
ATOM 732 C C . ASP A 1 91 ? 5.807 2.346 7.042 1.00 96.38 91 ASP A C 1
ATOM 734 O O . ASP A 1 91 ? 6.015 3.428 6.501 1.00 96.38 91 ASP A O 1
ATOM 738 N N . LYS A 1 92 ? 6.555 1.272 6.755 1.00 97.12 92 LYS A N 1
ATOM 739 C CA . LYS A 1 92 ? 7.644 1.304 5.771 1.00 97.12 9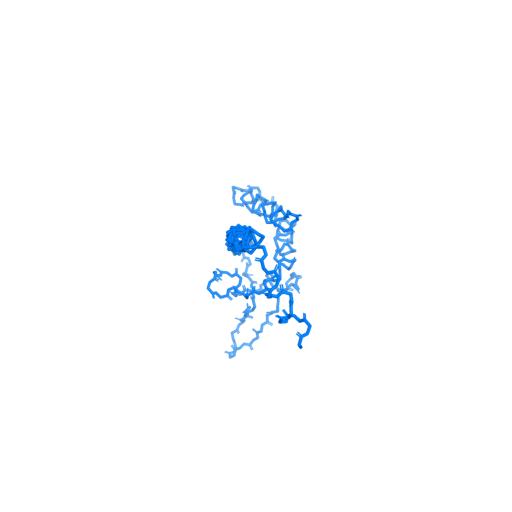2 LYS A CA 1
ATOM 740 C C . LYS A 1 92 ? 7.155 1.466 4.337 1.00 97.12 92 LYS A C 1
ATOM 742 O O . LYS A 1 92 ? 7.912 1.950 3.505 1.00 97.12 92 LYS A O 1
ATOM 747 N N . TYR A 1 93 ? 5.935 1.026 4.044 1.00 97.50 93 TYR A N 1
ATOM 748 C CA . TYR A 1 93 ? 5.319 1.099 2.718 1.00 97.50 93 TYR A CA 1
ATOM 749 C C . TYR A 1 93 ? 4.653 2.456 2.461 1.00 97.50 93 TYR A C 1
ATOM 751 O O . TYR A 1 93 ? 4.204 2.691 1.349 1.00 97.50 93 TYR A O 1
ATOM 759 N N . MET A 1 94 ? 4.639 3.347 3.455 1.00 96.12 94 MET A N 1
ATOM 760 C CA . MET A 1 94 ? 4.098 4.709 3.359 1.00 96.12 94 MET A CA 1
ATOM 761 C C . MET A 1 94 ? 5.119 5.740 2.877 1.00 96.12 94 MET A C 1
ATOM 763 O O . MET A 1 94 ? 4.774 6.897 2.671 1.00 96.12 94 MET A O 1
ATOM 767 N N . ARG A 1 95 ? 6.400 5.367 2.757 1.00 95.81 95 ARG A N 1
ATOM 768 C CA . ARG A 1 95 ? 7.464 6.278 2.315 1.00 95.81 95 ARG A CA 1
ATOM 769 C C . ARG A 1 95 ? 8.494 5.548 1.472 1.00 95.81 95 ARG A C 1
ATOM 771 O O . ARG A 1 95 ? 8.895 4.426 1.799 1.00 95.81 95 ARG A O 1
ATOM 778 N N . ILE A 1 96 ? 8.961 6.202 0.412 1.00 95.56 96 ILE A N 1
ATOM 779 C CA . ILE A 1 96 ? 9.894 5.609 -0.551 1.00 95.56 96 ILE A CA 1
ATOM 780 C C . ILE A 1 96 ? 11.249 5.264 0.086 1.00 95.56 96 ILE A C 1
ATOM 782 O O . ILE A 1 96 ? 11.843 4.230 -0.234 1.00 95.56 96 ILE A O 1
ATOM 786 N N . GLU A 1 97 ? 11.698 6.071 1.050 1.00 95.81 97 GLU A N 1
ATOM 787 C CA . GLU A 1 97 ? 12.977 5.927 1.752 1.00 95.81 97 GLU A CA 1
ATOM 788 C C . GLU A 1 97 ? 12.981 4.725 2.700 1.00 95.81 97 GLU A C 1
ATOM 790 O O . GLU A 1 97 ? 14.023 4.116 2.945 1.00 95.81 97 GLU A O 1
ATOM 795 N N . THR A 1 98 ? 11.812 4.371 3.239 1.00 96.81 98 THR A N 1
ATOM 796 C CA . THR A 1 98 ? 11.659 3.255 4.180 1.00 96.81 98 THR A CA 1
ATOM 797 C C . THR A 1 98 ? 11.213 1.963 3.510 1.00 96.81 98 THR A C 1
ATOM 799 O O . THR A 1 98 ? 11.295 0.897 4.134 1.00 96.81 98 THR A O 1
ATOM 802 N N . LEU A 1 99 ? 10.767 2.035 2.252 1.00 96.50 99 LEU A N 1
ATOM 803 C CA . LEU A 1 99 ? 10.262 0.890 1.511 1.00 96.50 99 LEU A CA 1
ATOM 804 C C . LEU A 1 99 ? 11.355 -0.188 1.392 1.00 96.50 99 LEU A C 1
ATOM 806 O O . LEU A 1 99 ? 12.450 0.098 0.889 1.00 96.50 99 LEU A O 1
ATOM 810 N N . PRO A 1 100 ? 11.080 -1.449 1.787 1.00 95.75 100 PRO A N 1
ATOM 811 C CA . PRO A 1 100 ? 12.055 -2.529 1.687 1.00 95.75 100 PRO A CA 1
ATOM 812 C C . PRO A 1 100 ? 12.644 -2.654 0.279 1.00 95.75 100 PRO A C 1
ATOM 814 O O . PRO A 1 100 ? 11.949 -2.439 -0.713 1.00 95.75 100 PRO A O 1
ATOM 817 N N . LYS A 1 101 ? 13.920 -3.053 0.175 1.00 91.62 101 LYS A N 1
ATOM 818 C CA . LYS A 1 101 ? 14.586 -3.274 -1.126 1.00 91.62 101 LYS A CA 1
ATOM 819 C C . LYS A 1 101 ? 13.819 -4.267 -2.006 1.00 91.62 101 LYS A C 1
ATOM 821 O O . LYS A 1 101 ? 13.739 -4.081 -3.211 1.00 91.62 101 LYS A O 1
ATOM 826 N N . THR A 1 102 ? 13.228 -5.287 -1.388 1.00 91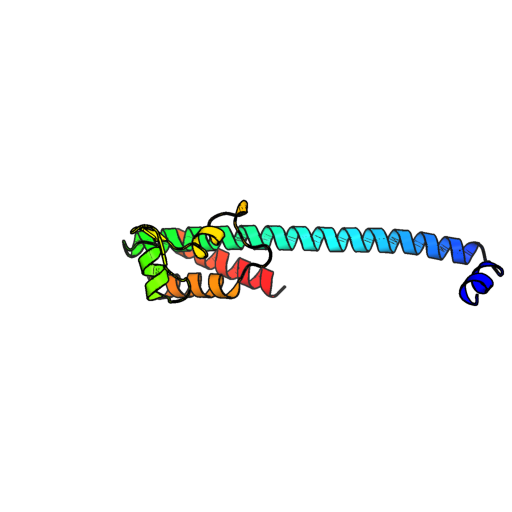.81 102 THR A N 1
ATOM 827 C CA . THR A 1 102 ? 12.356 -6.279 -2.023 1.00 91.81 102 THR A CA 1
ATOM 828 C C . THR A 1 102 ? 10.930 -6.139 -1.472 1.00 91.81 102 THR A C 1
ATOM 830 O O . THR A 1 102 ? 10.570 -6.802 -0.494 1.00 91.81 102 THR A O 1
ATOM 833 N N . PRO A 1 103 ? 10.109 -5.234 -2.035 1.00 94.50 103 PRO A N 1
ATOM 834 C CA . PRO A 1 103 ? 8.759 -5.005 -1.540 1.00 94.50 103 PRO A CA 1
ATOM 835 C C . PRO A 1 103 ? 7.859 -6.222 -1.796 1.00 94.50 103 PRO A C 1
ATOM 837 O O . PRO A 1 103 ? 7.888 -6.847 -2.859 1.00 94.50 103 PRO A O 1
ATOM 840 N N . ARG A 1 104 ? 7.018 -6.552 -0.813 1.00 95.56 104 ARG A N 1
ATOM 841 C CA . ARG A 1 104 ? 5.995 -7.601 -0.896 1.00 95.56 104 ARG A CA 1
ATOM 842 C C . ARG A 1 104 ? 4.770 -7.060 -1.628 1.00 95.56 104 ARG A C 1
ATOM 844 O O . ARG A 1 104 ? 3.728 -6.815 -1.029 1.00 95.56 104 ARG A O 1
ATOM 851 N N . TRP A 1 105 ? 4.908 -6.874 -2.936 1.00 95.12 105 TRP A N 1
ATOM 852 C CA . TRP A 1 105 ? 3.884 -6.260 -3.784 1.00 95.12 105 TRP A CA 1
ATOM 853 C C . TRP A 1 105 ? 2.525 -6.973 -3.730 1.00 95.12 105 TRP A C 1
ATOM 855 O O . TRP A 1 105 ? 1.497 -6.309 -3.789 1.00 95.12 105 TRP A O 1
ATOM 865 N N . ARG A 1 106 ? 2.495 -8.301 -3.539 1.00 95.69 106 ARG A N 1
ATOM 866 C CA . ARG A 1 106 ? 1.239 -9.058 -3.379 1.00 95.69 106 ARG A CA 1
ATOM 867 C C . ARG A 1 106 ? 0.436 -8.585 -2.171 1.00 95.69 106 ARG A C 1
ATOM 869 O O . ARG A 1 106 ? -0.760 -8.388 -2.287 1.00 95.69 106 ARG A O 1
ATOM 876 N N . THR A 1 107 ? 1.101 -8.352 -1.039 1.00 97.06 107 THR A N 1
ATOM 877 C CA . THR A 1 107 ? 0.448 -7.860 0.181 1.00 97.06 107 THR A CA 1
ATOM 878 C C . THR A 1 107 ? -0.123 -6.459 -0.021 1.00 97.06 107 THR A C 1
ATOM 880 O O . THR A 1 107 ? -1.195 -6.166 0.496 1.00 97.06 107 THR A O 1
ATOM 883 N N . VAL A 1 108 ? 0.556 -5.610 -0.799 1.00 97.06 108 VAL A N 1
ATOM 884 C CA . VAL A 1 108 ? 0.050 -4.272 -1.147 1.00 97.06 108 VAL A CA 1
ATOM 885 C C . VAL A 1 108 ? -1.189 -4.371 -2.032 1.00 97.06 108 VAL A C 1
ATOM 887 O O . VAL A 1 108 ? -2.200 -3.761 -1.712 1.00 97.06 108 VAL A O 1
ATOM 890 N N . LEU A 1 109 ? -1.158 -5.193 -3.086 1.00 96.94 109 LEU A N 1
ATOM 891 C CA . LEU A 1 109 ? -2.337 -5.418 -3.928 1.00 96.94 109 LEU A CA 1
ATOM 892 C C . LEU A 1 109 ? -3.519 -5.959 -3.118 1.00 96.94 109 LEU A C 1
ATOM 894 O O . LEU A 1 109 ? -4.596 -5.380 -3.187 1.00 96.94 109 LEU A O 1
ATOM 898 N N . SER A 1 110 ? -3.303 -6.977 -2.280 1.00 98.00 110 SER A N 1
ATOM 899 C CA . SER A 1 110 ? -4.355 -7.509 -1.405 1.00 98.00 110 SER A CA 1
ATOM 900 C C . SER A 1 110 ? -4.875 -6.475 -0.405 1.00 98.00 110 SER A C 1
ATOM 902 O O . SER A 1 110 ? -6.043 -6.516 -0.045 1.00 98.00 110 SER A O 1
ATOM 904 N N . SER A 1 111 ? -4.034 -5.531 0.033 1.00 98.00 111 SER A N 1
ATOM 905 C CA . SER A 1 111 ? -4.462 -4.430 0.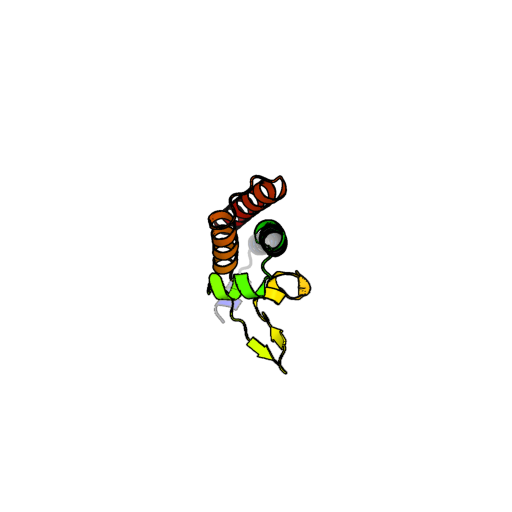905 1.00 98.00 111 SER A CA 1
ATOM 906 C C . SER A 1 111 ? -5.408 -3.483 0.177 1.00 98.00 111 SER A C 1
ATOM 908 O O . SER A 1 111 ? -6.470 -3.154 0.694 1.00 98.00 111 SER A O 1
ATOM 910 N N . ILE A 1 112 ? -5.037 -3.085 -1.042 1.00 97.44 112 ILE A N 1
ATOM 911 C CA . ILE A 1 112 ? -5.857 -2.215 -1.887 1.00 97.44 112 ILE A CA 1
ATOM 912 C C . ILE A 1 112 ? -7.182 -2.907 -2.232 1.00 97.44 112 ILE A C 1
ATOM 914 O O . ILE A 1 112 ? -8.241 -2.298 -2.129 1.00 97.44 112 ILE A O 1
ATOM 918 N N . GLU A 1 113 ? -7.138 -4.188 -2.602 1.00 97.25 113 GLU A N 1
ATOM 919 C CA . GLU A 1 113 ? -8.327 -4.996 -2.894 1.00 97.25 113 GLU A CA 1
ATOM 920 C C . GLU A 1 113 ? -9.249 -5.106 -1.678 1.00 97.25 113 GLU A C 1
ATOM 922 O O . GLU A 1 113 ? -10.440 -4.834 -1.807 1.00 97.25 113 GLU A O 1
ATOM 927 N N . PHE A 1 114 ? -8.699 -5.406 -0.497 1.00 98.31 114 PHE A N 1
ATOM 928 C CA . PHE A 1 114 ? -9.461 -5.449 0.751 1.00 98.31 114 PHE A CA 1
ATOM 929 C C . PHE A 1 114 ? -10.177 -4.118 1.012 1.00 98.31 114 PHE A C 1
ATOM 931 O O . PHE A 1 114 ? -11.378 -4.105 1.276 1.00 98.31 114 PHE A O 1
ATOM 938 N N . ILE A 1 115 ? -9.474 -2.989 0.884 1.00 97.44 115 ILE A N 1
ATOM 939 C CA . ILE A 1 115 ? -10.051 -1.658 1.115 1.00 97.44 115 ILE A CA 1
ATOM 940 C C . ILE A 1 115 ? -11.155 -1.353 0.094 1.00 97.44 115 ILE A C 1
ATOM 942 O O . ILE A 1 115 ? -12.247 -0.944 0.480 1.00 97.44 115 ILE A O 1
ATOM 946 N N . LEU A 1 116 ? -10.919 -1.602 -1.198 1.00 96.44 116 LEU A N 1
ATOM 947 C CA . LEU A 1 116 ? -11.918 -1.398 -2.256 1.00 96.44 116 LEU A CA 1
ATOM 948 C C . LEU A 1 116 ? -13.130 -2.338 -2.127 1.00 96.44 116 LEU A C 1
ATOM 950 O O . LEU A 1 116 ? -14.213 -2.038 -2.649 1.00 96.44 116 LEU A O 1
ATOM 954 N N . GLU A 1 117 ? -12.960 -3.485 -1.471 1.00 96.81 117 GLU A N 1
ATOM 955 C CA . GLU A 1 117 ? -14.037 -4.418 -1.166 1.00 96.81 117 GLU A CA 1
ATOM 956 C C . GLU A 1 117 ? -14.889 -3.950 0.021 1.00 96.81 117 GLU A C 1
ATOM 958 O O . GLU A 1 117 ? -16.113 -4.038 -0.059 1.00 96.81 117 GLU A O 1
ATOM 963 N N . HIS A 1 118 ? -14.275 -3.400 1.067 1.00 95.56 118 HIS A N 1
ATOM 964 C CA . HIS A 1 118 ? -14.968 -2.996 2.297 1.00 95.56 118 HIS A CA 1
ATOM 965 C C . HIS A 1 118 ? -15.530 -1.570 2.238 1.00 95.56 118 HIS A C 1
ATOM 967 O O . HIS A 1 118 ? -16.586 -1.293 2.802 1.00 95.56 118 HIS A O 1
ATOM 973 N N . CYS A 1 119 ? -14.878 -0.674 1.503 1.00 93.75 119 CYS A N 1
ATOM 974 C CA . CYS A 1 119 ? -15.361 0.678 1.245 1.00 93.75 119 CYS A CA 1
ATOM 975 C C . CYS A 1 119 ? -16.078 0.690 -0.109 1.00 93.75 119 CYS A C 1
ATOM 977 O O . CYS A 1 119 ? -15.511 0.235 -1.100 1.00 93.75 119 CYS A O 1
ATOM 979 N N . LYS A 1 120 ? -17.323 1.181 -0.181 1.00 91.75 120 LYS A N 1
ATOM 980 C CA . LYS A 1 120 ? -18.119 1.247 -1.433 1.00 91.75 120 LYS A CA 1
ATOM 981 C C . LYS A 1 120 ? -18.435 2.668 -1.892 1.00 91.75 120 LYS A C 1
ATOM 983 O O . LYS A 1 120 ? -19.094 2.846 -2.912 1.00 91.75 120 LYS A O 1
ATOM 988 N N . GLU A 1 121 ? -17.993 3.669 -1.140 1.00 91.88 121 GLU A N 1
ATOM 989 C CA . GLU A 1 121 ? -18.246 5.063 -1.473 1.00 91.88 121 GLU A CA 1
ATOM 990 C C . GLU A 1 121 ? -17.516 5.445 -2.762 1.00 91.88 121 GLU A C 1
ATOM 992 O O . GLU A 1 121 ? -16.292 5.332 -2.862 1.00 91.88 121 GLU A O 1
ATOM 997 N N . GLN A 1 122 ? -18.277 5.895 -3.756 1.00 91.25 122 GLN A N 1
ATOM 998 C CA . GLN A 1 122 ? -17.714 6.351 -5.017 1.00 91.25 122 GLN A CA 1
ATOM 999 C C . GLN A 1 122 ? -17.158 7.758 -4.831 1.00 91.25 122 GLN A C 1
ATOM 1001 O O . GLN A 1 122 ? -17.909 8.714 -4.650 1.00 91.25 122 GLN A O 1
ATOM 1006 N N . SER A 1 123 ? -15.838 7.881 -4.911 1.00 92.25 123 SER A N 1
ATOM 1007 C CA . SER A 1 123 ? -15.126 9.148 -4.804 1.00 92.25 123 SER A CA 1
ATOM 1008 C C . SER A 1 123 ? -14.029 9.237 -5.873 1.00 92.25 123 SER A C 1
ATOM 1010 O O . SER A 1 123 ? -13.602 8.208 -6.411 1.00 92.25 123 SER A O 1
ATOM 1012 N N . PRO A 1 124 ? -13.541 10.450 -6.196 1.00 93.00 124 PRO A N 1
ATOM 1013 C CA . PRO A 1 124 ? -12.363 10.612 -7.048 1.00 93.00 124 PRO A CA 1
ATOM 1014 C C . PRO A 1 124 ? -11.153 9.831 -6.518 1.00 93.00 124 PRO A C 1
ATOM 1016 O O . PRO A 1 124 ? -10.395 9.264 -7.301 1.00 93.00 124 PRO A O 1
ATOM 1019 N N . GLU A 1 125 ? -11.033 9.744 -5.192 1.00 92.56 125 GLU A N 1
ATOM 1020 C CA . GLU A 1 125 ? -9.996 8.987 -4.496 1.00 92.56 125 GLU A CA 1
ATOM 1021 C C . GLU A 1 125 ? -10.079 7.490 -4.812 1.00 92.56 125 GLU A C 1
ATOM 1023 O O . GLU A 1 125 ? -9.091 6.864 -5.193 1.00 92.56 125 GLU A O 1
ATOM 1028 N N . ARG A 1 126 ? -11.287 6.915 -4.770 1.00 94.69 126 ARG A N 1
ATOM 1029 C CA . ARG A 1 126 ? -11.496 5.514 -5.144 1.00 94.69 126 ARG A CA 1
ATOM 1030 C C . ARG A 1 126 ? -11.061 5.239 -6.585 1.00 94.69 126 ARG A C 1
ATOM 1032 O O . ARG A 1 126 ? -10.347 4.269 -6.837 1.00 94.69 126 ARG A O 1
ATOM 1039 N N . ALA A 1 127 ? -11.473 6.093 -7.523 1.00 95.50 127 ALA A N 1
ATOM 1040 C CA . ALA A 1 127 ? -11.103 5.953 -8.931 1.00 95.50 127 ALA A CA 1
ATOM 1041 C C . ALA A 1 127 ? -9.580 6.061 -9.134 1.00 95.50 127 ALA A C 1
ATOM 1043 O O . ALA A 1 127 ? -9.007 5.339 -9.953 1.00 95.50 127 ALA A O 1
ATOM 1044 N N . TYR A 1 128 ? -8.915 6.924 -8.359 1.00 95.50 128 TYR A N 1
ATOM 1045 C CA . TYR A 1 128 ? -7.459 7.034 -8.344 1.00 95.50 128 TYR A CA 1
ATOM 1046 C C . TYR A 1 128 ? -6.793 5.738 -7.867 1.00 95.50 128 TYR A C 1
ATOM 1048 O O . TYR A 1 128 ? -5.914 5.211 -8.551 1.00 95.50 128 TYR A O 1
ATOM 1056 N N . ILE A 1 129 ? -7.252 5.173 -6.748 1.00 95.06 129 ILE A N 1
ATOM 1057 C CA . ILE A 1 129 ? -6.724 3.919 -6.189 1.00 95.06 129 ILE A CA 1
ATOM 1058 C C . ILE A 1 129 ? -6.914 2.749 -7.164 1.00 95.06 129 ILE A C 1
ATOM 1060 O O . ILE A 1 129 ? -5.992 1.955 -7.364 1.00 95.06 129 ILE A O 1
ATOM 1064 N N . GLU A 1 130 ? -8.077 2.650 -7.815 1.00 96.19 130 GLU A N 1
ATOM 1065 C CA . GLU A 1 130 ? -8.339 1.642 -8.851 1.00 96.19 130 GLU A CA 1
ATOM 1066 C C . GLU A 1 130 ? -7.356 1.780 -10.026 1.00 96.19 130 GLU A C 1
ATOM 1068 O O . GLU A 1 130 ? -6.752 0.791 -10.452 1.00 96.19 130 GLU A O 1
ATOM 1073 N N . ALA A 1 131 ? -7.104 3.009 -10.490 1.00 96.31 131 ALA A N 1
ATOM 1074 C CA . ALA A 1 131 ? -6.126 3.271 -11.542 1.00 96.31 131 ALA A CA 1
ATOM 1075 C C . ALA A 1 131 ? -4.685 2.928 -11.116 1.00 96.31 131 ALA A C 1
ATOM 1077 O O . ALA A 1 131 ? -3.932 2.348 -11.907 1.00 96.31 131 ALA A O 1
ATOM 1078 N N . GLN A 1 132 ? -4.290 3.240 -9.874 1.00 93.50 132 GLN A N 1
ATOM 1079 C CA . GLN A 1 132 ? -2.962 2.897 -9.352 1.00 93.50 132 GLN A CA 1
ATOM 1080 C C . GLN A 1 132 ? -2.779 1.385 -9.187 1.00 93.50 132 GLN A C 1
ATOM 1082 O O . GLN A 1 132 ? -1.724 0.856 -9.547 1.00 93.50 132 GLN A O 1
ATOM 1087 N N . ARG A 1 133 ? -3.807 0.663 -8.721 1.00 95.38 133 ARG A N 1
ATOM 1088 C CA . ARG A 1 133 ? -3.803 -0.808 -8.654 1.00 95.38 133 ARG A CA 1
ATOM 1089 C C . ARG A 1 133 ? -3.558 -1.413 -10.034 1.00 95.38 133 ARG A C 1
ATOM 1091 O O . ARG A 1 133 ? -2.667 -2.251 -10.186 1.00 95.38 133 ARG A O 1
ATOM 1098 N N . ASP A 1 134 ? -4.301 -0.963 -11.041 1.00 95.50 134 ASP A N 1
ATOM 1099 C CA . ASP A 1 134 ? -4.182 -1.476 -12.408 1.00 95.50 134 ASP A CA 1
ATOM 1100 C C . ASP A 1 134 ? -2.807 -1.148 -13.013 1.00 95.50 134 ASP A C 1
ATOM 1102 O O . ASP A 1 134 ? -2.181 -1.988 -13.670 1.00 95.50 134 ASP A O 1
ATOM 1106 N N . LYS A 1 135 ? -2.286 0.059 -12.750 1.00 94.00 135 LYS A N 1
ATOM 1107 C CA . LYS A 1 135 ? -0.925 0.459 -13.134 1.00 94.00 135 LYS A CA 1
ATOM 1108 C C . LYS A 1 135 ? 0.122 -0.450 -12.486 1.00 94.00 135 LYS A C 1
ATOM 1110 O O . LYS A 1 135 ? 1.018 -0.930 -13.182 1.00 94.00 135 LYS A O 1
ATOM 1115 N N . LEU A 1 136 ? -0.007 -0.731 -11.190 1.00 92.81 136 LEU A N 1
ATOM 1116 C CA . LEU A 1 136 ? 0.900 -1.611 -10.456 1.00 92.81 136 LEU A CA 1
ATOM 1117 C C . LEU A 1 136 ? 0.873 -3.042 -11.017 1.00 92.81 136 LEU A C 1
ATOM 1119 O O . LEU A 1 136 ? 1.928 -3.614 -11.284 1.00 92.81 136 LEU A O 1
ATOM 1123 N N . GLN A 1 137 ? -0.312 -3.601 -11.278 1.00 93.44 137 GLN A N 1
ATOM 1124 C CA . GLN A 1 137 ? -0.464 -4.935 -11.875 1.00 93.44 137 GLN A CA 1
ATOM 1125 C C . GLN A 1 137 ? 0.196 -5.039 -13.259 1.00 93.44 137 GLN A C 1
ATOM 1127 O O . GLN A 1 137 ? 0.883 -6.025 -13.548 1.00 93.44 137 GLN A O 1
ATOM 1132 N N . ARG A 1 138 ? 0.050 -4.007 -14.102 1.00 92.56 138 ARG A N 1
ATOM 1133 C CA . ARG A 1 138 ? 0.717 -3.945 -15.415 1.00 92.56 138 ARG A CA 1
ATOM 1134 C C . ARG A 1 138 ? 2.235 -3.903 -15.277 1.00 92.56 138 ARG A C 1
ATOM 1136 O O . ARG A 1 138 ? 2.920 -4.635 -15.985 1.00 92.56 138 ARG A O 1
ATOM 1143 N N . LEU A 1 139 ? 2.766 -3.104 -14.350 1.00 89.31 139 LEU A N 1
ATOM 1144 C CA . LEU A 1 139 ? 4.212 -3.016 -14.106 1.00 89.31 139 LEU A CA 1
ATOM 1145 C C . LEU A 1 139 ? 4.816 -4.336 -13.603 1.00 89.31 139 LEU A C 1
ATOM 1147 O O . LEU A 1 139 ? 5.978 -4.614 -13.899 1.00 89.31 139 LEU A O 1
ATOM 1151 N N . LEU A 1 140 ? 4.033 -5.137 -12.874 1.00 85.44 140 LEU A N 1
ATOM 1152 C CA . LEU A 1 140 ? 4.437 -6.439 -12.334 1.00 85.44 140 LEU A CA 1
ATOM 1153 C C . LEU A 1 140 ? 4.357 -7.590 -13.348 1.00 85.44 140 LEU A C 1
ATOM 1155 O O . LEU A 1 140 ? 5.066 -8.581 -13.186 1.00 85.44 140 LEU A O 1
ATOM 1159 N N . THR A 1 141 ? 3.480 -7.474 -14.349 1.00 80.75 141 THR A N 1
ATOM 1160 C CA . THR A 1 141 ? 3.221 -8.530 -15.350 1.00 80.75 141 THR A CA 1
ATOM 1161 C C . THR A 1 141 ? 3.960 -8.287 -16.671 1.00 80.75 141 THR A C 1
ATOM 1163 O O . THR A 1 141 ? 4.217 -9.231 -17.415 1.00 80.75 141 THR A O 1
ATOM 1166 N N . SER A 1 142 ? 4.307 -7.030 -16.965 1.00 61.75 142 SER A N 1
ATOM 1167 C CA . SER A 1 142 ? 5.183 -6.640 -18.079 1.00 61.75 142 SER A CA 1
ATOM 1168 C C . SER A 1 142 ? 6.638 -7.005 -17.814 1.00 61.75 142 SER A C 1
ATOM 1170 O O . SER A 1 142 ? 7.402 -6.956 -18.800 1.00 61.75 142 SER A O 1
#

Sequence (142 aa):
EVLSSYAFDGDRDQLQKLKELGGEFTRLADRALGNKKDKQDLMREVLVDAMTHALDYWESVTGESKFAFAEQSGLWRVYLDRSTLQTRTLDKYMRIETLPKTPRWRTVLSSIEFILEHCKEQSPERAYIEAQRDKLQRLLTS

pLDDT: mean 86.53, std 14.96, range [44.59, 98.31]

Secondary structure (DSSP, 8-state):
-HHHHTTTS--HHHHHHHHHHHHHHHHHHHHHHHHHHHHHHHHHHHHHHHHHHHHHHHHHHH---HHHHHHHH-SS--EEETTEEE-TTGGGGGSTTTS-SS--HHHHHHHHHHHHHH-----HHHHHHHHHHHHHHHHHH-

Foldseek 3Di:
DVVVVVPPVDPVVVVVVVVVVVVVVVVVVVVVVVVVVVLLLVLLVLLLVLLQLLQVLLCVQVVDHPLVLCVVLVLFDWDQDPNDIDRPQSVLSNDSVSADPDHPSVSSLSSSVVSCVVGPDDDPSNVVSVVSSVVSVVSVVD